Protein AF-A0A8S3J9U7-F1 (afdb_monomer_lite)

pLDDT: mean 73.79, std 13.38, range [33.53, 92.12]

Organism: NCBI:txid392030

Secondary structure (DSSP, 8-state):
--EEEEEES-HHHHHHHHHH------SEEEEEE----HHHHHHHHHHHHHHHT-SEEEEES-B-S-GGGS-----TT--EEEEESBBTTHHHHHHHH-TT--EEEEET-B----HH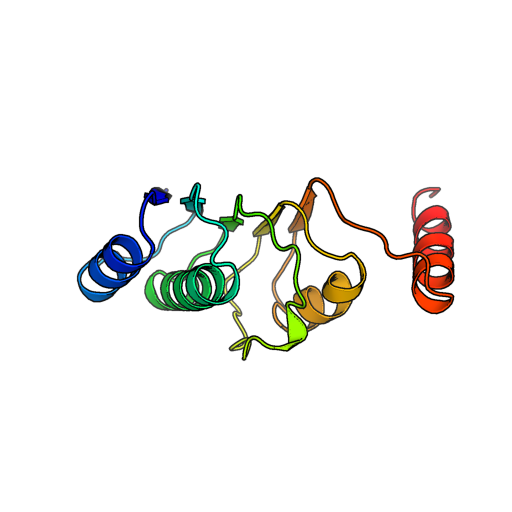HHHHHHHHTTTT--

Structure (mmCIF, N/CA/C/O backbone):
data_AF-A0A8S3J9U7-F1
#
_entry.id   AF-A0A8S3J9U7-F1
#
loop_
_atom_site.group_PDB
_atom_site.id
_atom_site.type_symbol
_atom_site.label_atom_id
_atom_site.label_alt_id
_atom_site.label_comp_id
_atom_site.label_asym_id
_atom_site.label_entity_id
_atom_site.label_seq_id
_atom_site.pdbx_PDB_ins_code
_atom_site.Cartn_x
_atom_site.Cartn_y
_atom_site.Cartn_z
_atom_site.occupancy
_atom_site.B_iso_or_equiv
_atom_site.auth_seq_id
_atom_site.auth_comp_id
_atom_site.auth_asym_id
_atom_site.auth_atom_id
_atom_site.pdbx_PDB_model_num
ATOM 1 N N . MET A 1 1 ? -11.618 -10.207 11.234 1.00 71.31 1 MET A N 1
ATOM 2 C CA . MET A 1 1 ? -10.745 -9.116 10.741 1.00 71.31 1 MET A CA 1
ATOM 3 C C . MET A 1 1 ? -11.483 -8.392 9.631 1.00 71.31 1 MET A C 1
ATOM 5 O O . MET A 1 1 ? -11.974 -9.073 8.743 1.00 71.31 1 MET A O 1
ATOM 9 N N . ALA A 1 2 ? -11.602 -7.063 9.693 1.00 87.12 2 ALA A N 1
ATOM 10 C CA . ALA A 1 2 ? -12.269 -6.294 8.64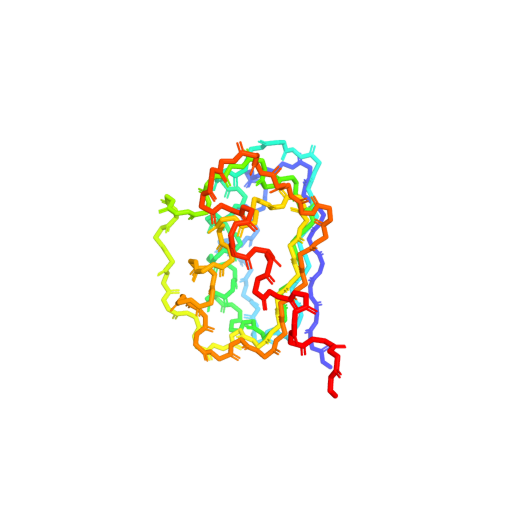4 1.00 87.12 2 ALA A CA 1
ATOM 11 C C . ALA A 1 2 ? -11.326 -6.089 7.449 1.00 87.12 2 ALA A C 1
ATOM 13 O O . ALA A 1 2 ? -10.168 -5.696 7.625 1.00 87.12 2 ALA A O 1
ATOM 14 N N . SER A 1 3 ? -11.818 -6.378 6.248 1.00 90.69 3 SER A N 1
ATOM 15 C CA . SER A 1 3 ? -11.084 -6.226 4.994 1.00 90.69 3 SER A CA 1
ATOM 16 C C . SER A 1 3 ? -11.978 -5.594 3.943 1.00 90.69 3 SER A C 1
ATOM 18 O O . SER A 1 3 ? -13.136 -5.990 3.815 1.00 90.69 3 SER A O 1
ATOM 20 N N . LEU A 1 4 ? -11.424 -4.676 3.160 1.00 88.62 4 LEU A N 1
ATOM 21 C CA . LEU A 1 4 ? -12.123 -4.022 2.063 1.00 88.62 4 LEU A CA 1
ATOM 22 C C . LEU A 1 4 ? -11.316 -4.182 0.780 1.00 88.62 4 LEU A C 1
ATOM 24 O O . LEU A 1 4 ? -10.117 -3.916 0.759 1.00 88.62 4 LEU A O 1
ATOM 28 N N . THR A 1 5 ? -11.976 -4.629 -0.284 1.00 88.94 5 THR A N 1
ATOM 29 C CA . THR A 1 5 ? -11.401 -4.665 -1.631 1.00 88.94 5 THR A CA 1
ATOM 30 C C . THR A 1 5 ? -12.184 -3.712 -2.511 1.00 88.94 5 THR A C 1
ATOM 32 O O . THR A 1 5 ? -13.398 -3.850 -2.642 1.00 88.94 5 THR A O 1
ATOM 35 N N . LEU A 1 6 ? -11.483 -2.752 -3.099 1.00 84.69 6 LEU A N 1
ATOM 36 C CA . LEU A 1 6 ? -12.031 -1.754 -4.001 1.00 84.69 6 LEU A CA 1
ATOM 37 C C . LEU A 1 6 ? -11.529 -2.068 -5.405 1.00 84.69 6 LEU A C 1
ATOM 39 O O . LEU A 1 6 ? -10.327 -2.028 -5.653 1.00 84.69 6 LEU A O 1
ATOM 43 N N . ASN A 1 7 ? -12.456 -2.406 -6.298 1.00 84.25 7 ASN A N 1
ATOM 44 C CA . ASN A 1 7 ? -12.190 -2.581 -7.722 1.00 84.25 7 ASN A CA 1
ATOM 45 C C . ASN A 1 7 ? -12.716 -1.334 -8.432 1.00 84.25 7 ASN A C 1
ATOM 47 O O . ASN A 1 7 ? -13.926 -1.141 -8.521 1.00 84.25 7 ASN A O 1
ATOM 51 N N . CYS A 1 8 ? -11.816 -0.463 -8.868 1.00 73.62 8 CYS A N 1
ATOM 52 C CA . CYS A 1 8 ? -12.156 0.880 -9.307 1.00 73.62 8 CYS A CA 1
ATOM 53 C C . CYS A 1 8 ? -11.885 1.009 -10.801 1.00 73.62 8 CYS A C 1
ATOM 55 O O . CYS A 1 8 ? -10.753 1.170 -11.239 1.00 73.62 8 CYS A O 1
ATOM 57 N N . SER A 1 9 ? -12.942 0.985 -11.596 1.00 73.75 9 SER A N 1
ATOM 58 C CA . SER A 1 9 ? -12.870 1.341 -13.013 1.00 73.75 9 SER A CA 1
ATOM 59 C C . SER A 1 9 ? -12.789 2.858 -13.232 1.00 73.75 9 SER A C 1
ATOM 61 O O . SER A 1 9 ? -12.420 3.296 -14.316 1.00 73.75 9 SER A O 1
ATOM 63 N N . ASP A 1 10 ? -13.123 3.663 -12.214 1.00 73.06 10 ASP A N 1
ATOM 64 C CA . ASP A 1 10 ? -13.127 5.129 -12.252 1.00 73.06 10 ASP A CA 1
ATOM 65 C C . ASP A 1 10 ? -12.671 5.720 -10.902 1.00 73.06 10 ASP A C 1
ATOM 67 O O . ASP A 1 10 ? -13.189 5.376 -9.834 1.00 73.06 10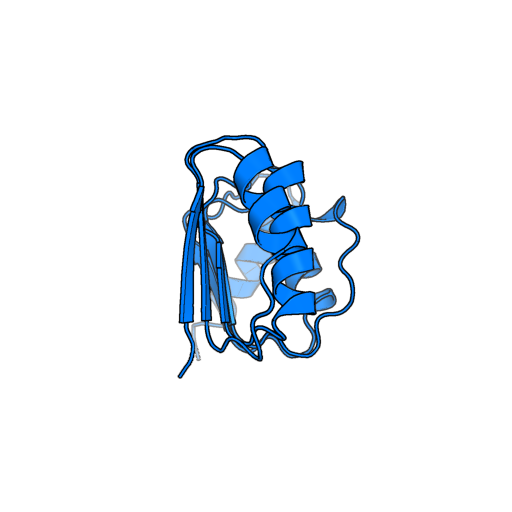 ASP A O 1
ATOM 71 N N . HIS A 1 11 ? -11.710 6.643 -10.958 1.00 71.94 11 HIS A N 1
ATOM 72 C CA . HIS A 1 11 ? -11.158 7.353 -9.805 1.00 71.94 11 HIS A CA 1
ATOM 73 C C . HIS A 1 11 ? -12.188 8.262 -9.116 1.00 71.94 11 HIS A C 1
ATOM 75 O O . HIS A 1 11 ? -12.151 8.409 -7.894 1.00 71.94 11 HIS A O 1
ATOM 81 N N . THR A 1 12 ? -13.139 8.825 -9.866 1.00 76.44 12 THR A N 1
ATOM 82 C CA . THR A 1 12 ? -14.177 9.717 -9.323 1.00 76.44 12 THR A CA 1
ATOM 83 C C . THR A 1 12 ? -15.109 8.963 -8.380 1.00 76.44 12 THR A C 1
ATOM 85 O O . THR A 1 12 ? -15.459 9.448 -7.302 1.00 76.44 12 THR A O 1
ATOM 88 N N . GLN A 1 13 ? -15.474 7.734 -8.753 1.00 76.50 13 GLN A N 1
ATOM 89 C CA . GLN A 1 13 ? -16.322 6.869 -7.935 1.00 76.50 13 GLN A CA 1
ATOM 90 C C . GLN A 1 13 ? -15.604 6.414 -6.666 1.00 76.50 13 GLN A C 1
ATOM 92 O O . GLN A 1 13 ? -16.209 6.390 -5.596 1.00 76.50 13 GLN A O 1
ATOM 97 N N . LEU A 1 14 ? -14.308 6.107 -6.768 1.00 76.62 14 LEU A N 1
ATOM 98 C CA . LEU A 1 14 ? -13.490 5.747 -5.614 1.00 76.62 14 LEU A CA 1
ATOM 99 C C . LEU A 1 14 ? -13.376 6.914 -4.624 1.00 76.62 14 LEU A C 1
ATOM 101 O O . LEU A 1 14 ? -13.569 6.723 -3.424 1.00 76.62 14 LEU A O 1
ATOM 105 N N . GLU A 1 15 ? -13.104 8.126 -5.108 1.00 77.38 15 GLU A N 1
ATOM 106 C CA . GLU A 1 15 ? -13.042 9.306 -4.245 1.00 77.38 15 GLU A CA 1
ATOM 107 C C . GLU A 1 15 ? -14.396 9.576 -3.576 1.00 77.38 15 GLU A C 1
ATOM 109 O O . GLU A 1 15 ? -14.457 9.855 -2.377 1.00 77.38 15 GLU A O 1
ATOM 114 N N . HIS A 1 16 ? -15.490 9.453 -4.333 1.00 79.62 16 HIS A N 1
ATOM 115 C CA . HIS A 1 16 ? -16.836 9.608 -3.798 1.00 79.62 16 HIS A CA 1
ATOM 116 C C . HIS A 1 16 ? -17.144 8.552 -2.732 1.00 79.62 16 HIS A C 1
ATOM 118 O O . HIS A 1 16 ? -17.642 8.895 -1.662 1.00 79.62 16 HIS A O 1
ATOM 124 N N . PHE A 1 17 ? -16.812 7.285 -2.981 1.00 82.56 17 PHE A N 1
ATOM 125 C CA . PHE A 1 17 ? -16.975 6.207 -2.009 1.00 82.56 17 PHE A CA 1
ATOM 126 C C . PHE A 1 17 ? -16.206 6.508 -0.720 1.00 82.56 17 PHE A C 1
ATOM 128 O O . PHE A 1 17 ? -16.783 6.477 0.363 1.00 82.56 17 PHE A O 1
ATOM 135 N N . LEU A 1 18 ? -14.932 6.886 -0.826 1.00 78.44 18 LEU A N 1
ATOM 136 C CA . LEU A 1 18 ? -14.094 7.170 0.339 1.00 78.44 18 LEU A CA 1
ATOM 137 C C . LEU A 1 18 ? -14.560 8.397 1.126 1.00 78.44 18 LEU A C 1
ATOM 139 O O . LEU A 1 18 ? -14.435 8.413 2.346 1.00 78.44 18 LEU A O 1
ATOM 143 N N . LYS A 1 19 ? -15.151 9.399 0.465 1.00 79.69 19 LYS A N 1
ATOM 144 C CA . LYS A 1 19 ? -15.753 10.557 1.145 1.00 79.69 19 LYS A CA 1
ATOM 145 C C . LYS A 1 19 ? -16.964 10.199 2.008 1.00 79.69 19 LYS A C 1
ATOM 147 O O . LYS A 1 19 ? -17.193 10.889 2.993 1.00 79.69 19 LYS A O 1
ATOM 152 N N . HIS A 1 20 ? -17.726 9.171 1.639 1.00 80.44 20 HIS A N 1
ATOM 153 C CA . HIS A 1 20 ? -19.016 8.866 2.270 1.00 80.44 20 HIS A CA 1
ATOM 154 C C . HIS A 1 20 ? -19.012 7.587 3.103 1.00 80.44 20 HIS A C 1
ATOM 156 O O . HIS A 1 20 ? -19.929 7.368 3.889 1.00 80.44 20 HIS A O 1
ATOM 162 N N . VAL A 1 21 ? -18.017 6.719 2.927 1.00 81.50 21 VAL A N 1
ATOM 163 C CA . VAL A 1 21 ? -17.956 5.476 3.683 1.00 81.50 21 VAL A CA 1
ATOM 164 C C . VAL A 1 21 ? -17.461 5.745 5.104 1.00 81.50 21 VAL A C 1
ATOM 166 O O . VAL A 1 21 ? -16.309 6.108 5.355 1.00 81.50 21 VAL A O 1
ATOM 169 N N . GLU A 1 22 ? -18.347 5.518 6.061 1.00 75.62 22 GLU A N 1
ATOM 170 C CA . GLU A 1 22 ? -17.992 5.433 7.469 1.00 75.62 22 GLU A CA 1
ATOM 171 C C . GLU A 1 22 ? -17.641 3.979 7.773 1.00 75.62 22 GLU A C 1
ATOM 173 O O . GLU A 1 22 ? -18.498 3.137 8.036 1.00 75.62 22 GLU A O 1
ATOM 178 N N . CYS A 1 23 ? -16.355 3.659 7.669 1.00 72.50 23 CYS A N 1
ATOM 179 C CA . CYS A 1 23 ? -15.836 2.377 8.120 1.00 72.50 23 CYS A CA 1
ATOM 180 C C . CYS A 1 23 ? -14.943 2.602 9.339 1.00 72.50 23 CYS A C 1
ATOM 182 O O . CYS A 1 23 ? -14.213 3.591 9.408 1.00 72.50 23 CYS A O 1
ATOM 184 N N . GLY A 1 24 ? -15.011 1.677 10.299 1.00 78.38 24 GLY A N 1
ATOM 185 C CA . GLY A 1 24 ? -14.076 1.628 11.418 1.00 78.38 24 GLY A CA 1
ATOM 186 C C . GLY A 1 24 ? -12.669 1.218 10.969 1.00 78.38 24 GLY A C 1
ATOM 187 O O . GLY A 1 24 ? -12.272 1.388 9.816 1.00 78.38 24 GLY A O 1
ATOM 188 N N . SER A 1 25 ? -11.893 0.639 11.883 1.00 85.38 25 SER A N 1
ATOM 189 C CA . SER A 1 25 ? -10.541 0.190 11.559 1.00 85.38 25 SER A CA 1
ATOM 190 C C . SER A 1 25 ? -10.543 -0.988 10.576 1.00 85.38 25 SER A C 1
ATOM 192 O O . SER A 1 25 ? -11.142 -2.038 10.825 1.00 85.38 25 SER A O 1
ATOM 194 N N . LEU A 1 26 ? -9.825 -0.836 9.463 1.00 87.38 26 LEU A N 1
ATOM 195 C CA . LEU A 1 26 ? -9.587 -1.910 8.504 1.00 87.38 26 LEU A CA 1
ATOM 196 C C . LEU A 1 26 ? -8.239 -2.570 8.776 1.00 87.38 26 LEU A C 1
ATOM 198 O O . LEU A 1 26 ? -7.206 -1.916 8.898 1.00 87.38 26 LEU A O 1
ATOM 202 N N . ASN A 1 27 ? -8.228 -3.901 8.816 1.00 89.94 27 ASN A N 1
ATOM 203 C CA . ASN A 1 27 ? -6.967 -4.631 8.863 1.00 89.94 27 ASN A CA 1
ATOM 204 C C . ASN A 1 27 ? -6.300 -4.646 7.486 1.00 89.94 27 ASN A C 1
ATOM 206 O O . ASN A 1 27 ? -5.088 -4.483 7.392 1.00 89.94 27 ASN A O 1
ATOM 210 N N . LEU A 1 28 ? -7.100 -4.830 6.433 1.00 90.50 28 LEU A N 1
ATOM 211 C CA . LEU A 1 28 ? -6.645 -4.925 5.051 1.00 90.50 28 LEU A CA 1
ATOM 212 C C . LEU A 1 28 ? -7.467 -4.004 4.149 1.00 90.50 28 LEU A C 1
ATOM 214 O O . LEU A 1 28 ? -8.696 -4.090 4.131 1.00 90.50 28 LEU A O 1
ATOM 218 N N . LEU A 1 29 ? -6.774 -3.197 3.355 1.00 88.69 29 LEU A N 1
ATOM 219 C CA . LEU A 1 29 ? -7.333 -2.477 2.223 1.00 88.69 29 LEU A CA 1
ATOM 220 C C . LEU A 1 29 ? -6.633 -2.948 0.947 1.00 88.69 29 LEU A C 1
ATOM 222 O O . LEU A 1 29 ? -5.409 -2.886 0.850 1.00 88.69 29 LEU A O 1
ATOM 226 N N . VAL A 1 30 ? -7.414 -3.416 -0.020 1.00 88.69 30 VAL A N 1
ATOM 227 C CA . VAL A 1 30 ? -6.936 -3.766 -1.359 1.00 88.69 30 VAL A CA 1
ATOM 228 C C . VAL A 1 30 ? -7.540 -2.780 -2.344 1.00 88.69 30 VAL A C 1
ATOM 230 O O . VAL A 1 30 ? -8.761 -2.654 -2.406 1.00 88.69 30 VAL A O 1
ATOM 233 N N . ILE A 1 31 ? -6.702 -2.100 -3.119 1.00 83.06 31 ILE A N 1
ATOM 234 C CA . ILE A 1 31 ? -7.142 -1.218 -4.201 1.00 83.06 31 ILE A CA 1
ATOM 235 C C . ILE A 1 31 ? -6.650 -1.816 -5.516 1.00 83.06 31 ILE A C 1
ATOM 237 O O . ILE A 1 31 ? -5.452 -2.041 -5.712 1.00 83.06 31 ILE A O 1
ATOM 241 N N . LYS A 1 32 ? -7.614 -2.106 -6.387 1.00 83.56 32 LYS A N 1
ATOM 242 C CA . LYS A 1 32 ? -7.440 -2.510 -7.778 1.00 83.56 32 LYS A CA 1
ATOM 243 C C . LYS A 1 32 ? -8.152 -1.475 -8.640 1.00 83.56 32 LYS A C 1
ATOM 245 O O . LYS A 1 32 ? -9.186 -0.942 -8.255 1.00 83.56 32 LYS A O 1
ATOM 250 N N . SER A 1 33 ? -7.606 -1.185 -9.797 1.00 72.94 33 SER A N 1
ATOM 251 C CA . SER A 1 33 ? -8.027 -0.135 -10.718 1.00 72.94 33 SER A CA 1
ATOM 252 C C . SER A 1 33 ? -7.337 -0.342 -12.053 1.00 72.94 33 SER A C 1
ATOM 254 O O . SER A 1 33 ? -6.132 -0.571 -12.152 1.00 72.94 33 SER A O 1
ATOM 256 N N . ASP A 1 34 ? -8.134 -0.240 -13.097 1.00 70.19 34 ASP A N 1
ATOM 257 C CA . ASP A 1 34 ? -7.675 -0.496 -14.455 1.00 70.19 34 ASP A CA 1
ATOM 258 C C . ASP A 1 34 ? -7.254 0.807 -15.151 1.00 70.19 34 ASP A C 1
ATOM 260 O O . ASP A 1 34 ? -6.946 0.819 -16.341 1.00 70.19 34 ASP A O 1
ATOM 264 N N . THR A 1 35 ? -7.239 1.929 -14.415 1.00 62.62 35 THR A N 1
ATOM 265 C CA . THR A 1 35 ? -6.981 3.257 -14.980 1.00 62.62 35 THR A CA 1
ATOM 266 C C . THR A 1 35 ? -5.572 3.767 -14.657 1.00 62.62 35 THR A C 1
ATOM 268 O O . THR A 1 35 ? -5.170 3.787 -13.489 1.00 62.62 35 THR A O 1
ATOM 271 N N . PRO A 1 36 ? -4.826 4.271 -15.659 1.00 57.31 36 PRO A N 1
ATOM 272 C CA . PRO A 1 36 ? -3.445 4.725 -15.500 1.00 57.31 36 PRO A CA 1
ATOM 273 C C . PRO A 1 36 ? -3.320 6.117 -14.851 1.00 57.31 36 PRO A C 1
ATOM 275 O O . PRO A 1 36 ? -2.284 6.761 -14.980 1.00 57.31 36 PRO A O 1
ATOM 278 N N . ASN A 1 37 ? -4.345 6.638 -14.159 1.00 63.53 37 ASN A N 1
ATOM 279 C CA . ASN A 1 37 ? -4.223 7.936 -13.481 1.00 63.53 37 ASN A CA 1
ATOM 280 C C . ASN A 1 37 ? -3.575 7.786 -12.091 1.00 63.53 37 ASN A C 1
ATOM 282 O O . ASN A 1 37 ? -4.221 7.850 -11.043 1.00 63.53 37 ASN A O 1
ATOM 286 N N . ILE A 1 38 ? -2.262 7.560 -12.122 1.00 60.53 38 ILE A N 1
ATOM 287 C CA . ILE A 1 38 ? -1.398 7.171 -10.999 1.00 60.53 38 ILE A CA 1
ATOM 288 C C . ILE A 1 38 ? -1.449 8.172 -9.835 1.00 60.53 38 ILE A C 1
ATOM 290 O O . ILE A 1 38 ? -1.601 7.770 -8.679 1.00 60.53 38 ILE A O 1
ATOM 294 N N . LYS A 1 39 ? -1.366 9.480 -10.125 1.00 62.47 39 LYS A N 1
ATOM 295 C CA . LYS A 1 39 ? -1.343 10.534 -9.091 1.00 62.47 39 LYS A CA 1
ATOM 296 C C . LYS A 1 39 ? -2.624 10.541 -8.264 1.00 62.47 39 LYS A C 1
ATOM 298 O O . LYS A 1 39 ? -2.565 10.527 -7.037 1.00 62.47 39 LYS A O 1
ATOM 303 N N . THR A 1 40 ? -3.772 10.524 -8.935 1.00 63.50 40 THR A N 1
ATOM 304 C CA . THR A 1 40 ? -5.076 10.581 -8.272 1.00 63.50 40 THR A CA 1
ATOM 305 C C . THR A 1 40 ? -5.325 9.319 -7.448 1.00 63.50 40 THR A C 1
ATOM 307 O O . THR A 1 40 ? -5.737 9.413 -6.294 1.00 63.50 40 THR A O 1
ATOM 310 N N . ASN A 1 41 ? -4.977 8.142 -7.978 1.00 65.56 41 ASN A N 1
ATOM 311 C CA . ASN A 1 41 ? -5.180 6.870 -7.282 1.00 65.56 41 ASN A CA 1
ATOM 312 C C . ASN A 1 41 ? -4.348 6.767 -5.990 1.00 65.56 41 ASN A C 1
ATOM 314 O O . ASN A 1 41 ? -4.847 6.266 -4.980 1.00 65.56 41 ASN A O 1
ATOM 318 N N . TRP A 1 42 ? -3.113 7.285 -5.980 1.00 68.38 42 TRP A N 1
ATOM 319 C CA . TRP A 1 42 ? -2.261 7.239 -4.787 1.00 68.38 42 TRP A CA 1
ATOM 320 C C . TRP A 1 42 ? -2.707 8.215 -3.690 1.00 68.38 42 TRP A C 1
ATOM 322 O O . TRP A 1 42 ? -2.781 7.841 -2.519 1.00 68.38 42 TRP A O 1
ATOM 332 N N . THR A 1 43 ? -3.079 9.450 -4.045 1.00 70.38 43 THR A N 1
ATOM 333 C CA . THR A 1 43 ? -3.638 10.415 -3.077 1.00 70.38 43 THR A CA 1
ATOM 334 C C . THR A 1 43 ? -4.897 9.867 -2.412 1.00 70.38 43 THR A C 1
ATOM 336 O O . THR A 1 43 ? -5.087 9.984 -1.199 1.00 70.38 43 THR A O 1
ATOM 339 N N . ILE A 1 44 ? -5.743 9.221 -3.208 1.00 70.38 44 ILE A N 1
ATOM 340 C CA . ILE A 1 44 ? -6.959 8.583 -2.735 1.00 70.38 44 ILE A CA 1
ATOM 341 C C . ILE A 1 44 ? -6.640 7.411 -1.786 1.00 70.38 44 ILE A C 1
ATOM 343 O O . ILE A 1 44 ? -7.244 7.306 -0.716 1.00 70.38 44 ILE A O 1
ATOM 347 N N . ALA A 1 45 ? -5.649 6.576 -2.119 1.00 71.12 45 ALA A N 1
ATOM 348 C CA . ALA A 1 45 ? -5.196 5.487 -1.255 1.00 71.12 45 ALA A CA 1
ATOM 349 C C . ALA A 1 45 ? -4.662 5.993 0.095 1.00 71.12 45 ALA A C 1
ATOM 351 O O . ALA A 1 45 ? -5.041 5.464 1.138 1.00 71.12 45 ALA A O 1
ATOM 352 N N . LEU A 1 46 ? -3.847 7.053 0.108 1.00 73.06 46 LEU A N 1
ATOM 353 C CA . LEU A 1 46 ? -3.329 7.655 1.344 1.00 73.06 46 LEU A CA 1
ATOM 354 C C . LEU A 1 46 ? -4.450 8.178 2.253 1.00 73.06 46 LEU A C 1
ATOM 356 O O . LEU A 1 46 ? -4.413 7.996 3.477 1.00 73.06 46 LEU A O 1
ATOM 360 N N . ARG A 1 47 ? -5.481 8.788 1.659 1.00 75.62 47 ARG A N 1
ATOM 361 C CA . ARG A 1 47 ? -6.665 9.236 2.398 1.00 75.62 47 ARG A CA 1
ATOM 362 C C . ARG A 1 47 ? -7.400 8.052 3.026 1.00 75.62 47 ARG A C 1
ATOM 364 O O . ARG A 1 47 ? -7.730 8.109 4.208 1.00 75.62 47 ARG A O 1
ATOM 371 N N . ALA A 1 48 ? -7.572 6.967 2.272 1.00 76.25 48 ALA A N 1
ATOM 372 C CA . ALA A 1 48 ? -8.193 5.738 2.755 1.00 76.25 48 ALA A CA 1
ATOM 373 C C . ALA A 1 48 ? -7.396 5.083 3.900 1.00 76.25 48 ALA A C 1
ATOM 375 O O . ALA A 1 48 ? -7.985 4.677 4.900 1.00 76.25 48 ALA A O 1
ATOM 376 N N . ILE A 1 49 ? -6.060 5.033 3.804 1.00 75.94 49 ILE A N 1
ATOM 377 C CA . ILE A 1 49 ? -5.193 4.518 4.881 1.00 75.94 49 ILE A CA 1
ATOM 378 C C . ILE A 1 49 ? -5.436 5.285 6.180 1.00 75.94 49 ILE A C 1
ATOM 380 O O . ILE A 1 49 ? -5.629 4.673 7.232 1.00 75.94 49 ILE A O 1
ATOM 384 N N . THR A 1 50 ? -5.445 6.617 6.088 1.00 76.88 50 THR A N 1
ATOM 385 C CA . THR A 1 50 ? -5.611 7.501 7.246 1.00 76.88 50 THR A CA 1
ATOM 386 C C . THR A 1 50 ? -6.999 7.338 7.861 1.00 76.88 50 THR A C 1
ATOM 388 O O . THR A 1 50 ? -7.127 7.140 9.069 1.00 76.88 50 THR A O 1
ATOM 391 N N . GLN A 1 51 ? -8.038 7.371 7.023 1.00 80.50 51 GLN A N 1
ATOM 392 C CA . GLN A 1 51 ? -9.436 7.292 7.439 1.00 80.50 51 GLN A CA 1
ATOM 393 C C . GLN A 1 51 ? -9.763 5.956 8.112 1.00 80.50 51 GLN A C 1
ATOM 395 O O . GLN A 1 51 ? -10.384 5.944 9.171 1.00 80.50 51 GLN A O 1
ATOM 400 N N . PHE A 1 52 ? -9.293 4.840 7.551 1.00 84.12 52 PHE A N 1
ATOM 401 C CA . PHE A 1 52 ? -9.597 3.505 8.074 1.00 84.12 52 PHE A CA 1
ATOM 402 C C . PHE A 1 52 ? -8.523 2.937 8.996 1.00 84.12 52 PHE A C 1
ATOM 404 O O . PHE A 1 52 ? -8.621 1.780 9.400 1.00 84.12 52 PHE A O 1
ATOM 411 N N . GLN A 1 53 ? -7.486 3.711 9.330 1.00 85.06 53 GLN A N 1
ATOM 412 C CA . GLN A 1 53 ? -6.397 3.273 10.208 1.00 85.06 53 GLN A CA 1
ATOM 413 C C . GLN A 1 53 ? -5.778 1.934 9.762 1.00 85.06 53 GLN A C 1
ATOM 415 O O . GLN A 1 53 ? -5.587 1.022 10.572 1.00 85.06 53 GLN A O 1
ATOM 420 N N . VAL A 1 54 ? -5.514 1.816 8.459 1.00 88.06 54 VAL A N 1
ATOM 421 C CA . VAL A 1 54 ? -5.165 0.552 7.797 1.00 88.06 54 VAL A CA 1
ATOM 422 C C . VAL A 1 54 ? -3.829 -0.005 8.294 1.00 88.06 54 VAL A C 1
ATOM 424 O O . VAL A 1 54 ? -2.838 0.721 8.355 1.00 88.06 54 VAL A O 1
ATOM 427 N N . ARG A 1 55 ? -3.784 -1.316 8.579 1.00 90.56 55 ARG A N 1
ATOM 428 C CA . ARG A 1 55 ? -2.535 -2.037 8.907 1.00 90.56 55 ARG A CA 1
ATOM 429 C C . ARG A 1 55 ? -1.845 -2.659 7.700 1.00 90.56 55 ARG A C 1
ATOM 431 O O . ARG A 1 55 ? -0.617 -2.668 7.636 1.00 90.56 55 ARG A O 1
ATOM 438 N N . LYS A 1 56 ? -2.621 -3.179 6.748 1.00 92.12 56 LYS A N 1
ATOM 439 C CA . LYS A 1 56 ? -2.127 -3.788 5.514 1.00 92.12 56 LYS A CA 1
ATOM 440 C C . LYS A 1 56 ? -2.756 -3.122 4.295 1.00 92.12 56 LYS A C 1
ATOM 442 O O . LYS A 1 56 ? -3.975 -3.150 4.142 1.00 92.12 56 LYS A O 1
ATOM 447 N N . LEU A 1 57 ? -1.922 -2.570 3.421 1.00 88.00 57 LEU A N 1
ATOM 448 C CA . LEU A 1 57 ? -2.331 -2.027 2.130 1.00 88.00 57 LEU A CA 1
ATOM 449 C C . LEU A 1 57 ? -1.774 -2.900 1.007 1.00 88.00 57 LEU A C 1
ATOM 451 O O . LEU A 1 57 ? -0.575 -3.172 0.959 1.00 88.00 57 LEU A O 1
ATOM 455 N N . GLU A 1 58 ? -2.639 -3.289 0.078 1.00 89.06 58 GLU A N 1
ATOM 456 C CA . GLU A 1 58 ? -2.227 -3.843 -1.206 1.00 89.06 58 GLU A CA 1
ATOM 457 C C . GLU A 1 58 ? -2.722 -2.944 -2.335 1.00 89.06 58 GLU A C 1
ATOM 459 O O . GLU A 1 58 ? -3.924 -2.720 -2.495 1.00 89.06 58 GLU A O 1
ATOM 464 N N . PHE A 1 59 ? -1.780 -2.422 -3.108 1.00 80.25 59 PHE A N 1
ATOM 465 C CA . PHE A 1 59 ? -2.038 -1.495 -4.191 1.00 80.25 59 PHE A CA 1
ATOM 466 C C . PHE A 1 59 ? -1.546 -2.100 -5.502 1.00 80.25 59 PHE A C 1
ATOM 468 O O . PHE A 1 59 ? -0.342 -2.230 -5.733 1.00 80.25 59 PHE A O 1
ATOM 475 N N . TYR A 1 60 ? -2.493 -2.495 -6.351 1.00 76.69 60 TYR A N 1
ATOM 476 C CA . TYR A 1 60 ? -2.226 -3.165 -7.621 1.00 76.69 60 TYR A CA 1
ATOM 477 C C . TYR A 1 60 ? -2.445 -2.202 -8.793 1.00 76.69 60 TYR A C 1
ATOM 479 O O . TYR A 1 60 ? -3.273 -2.456 -9.664 1.00 76.69 60 TYR A O 1
ATOM 487 N N . HIS A 1 61 ? -1.707 -1.089 -8.797 1.00 70.25 61 HIS A N 1
ATOM 488 C CA . HIS A 1 61 ? -1.619 -0.171 -9.937 1.00 70.25 61 HIS A CA 1
ATOM 489 C C . HIS A 1 61 ? -0.218 -0.139 -10.488 1.00 70.25 61 HIS A C 1
ATOM 491 O O . HIS A 1 61 ? 0.735 -0.338 -9.745 1.00 70.25 61 HIS A O 1
ATOM 497 N N . ASP A 1 62 ? -0.125 0.178 -11.774 1.00 64.38 62 ASP A N 1
ATOM 498 C CA . ASP A 1 62 ? 1.126 0.619 -12.358 1.00 64.38 62 ASP A CA 1
ATOM 499 C C . ASP A 1 62 ? 1.557 1.922 -11.669 1.00 64.38 62 ASP A C 1
ATOM 501 O O . ASP A 1 62 ? 0.846 2.922 -11.763 1.00 64.38 62 ASP A O 1
ATOM 505 N N . LEU A 1 63 ? 2.652 1.904 -10.909 1.00 60.66 63 LEU A N 1
ATOM 506 C CA . LEU A 1 63 ? 3.255 3.098 -10.314 1.00 60.66 63 LEU A CA 1
ATOM 507 C C . LEU A 1 63 ? 4.479 3.509 -11.139 1.00 60.66 63 LEU A C 1
ATOM 509 O O . LEU A 1 63 ? 5.549 3.766 -10.588 1.00 60.66 63 LEU A O 1
ATOM 513 N N . ASP A 1 64 ? 4.295 3.616 -12.455 1.00 55.62 64 ASP A N 1
ATOM 514 C CA . ASP A 1 64 ? 5.266 4.089 -13.454 1.00 55.62 64 ASP A CA 1
ATOM 515 C C . ASP A 1 64 ? 5.766 5.546 -13.208 1.00 55.62 64 ASP A C 1
ATOM 517 O O . ASP A 1 64 ? 6.246 6.227 -14.113 1.00 55.62 64 ASP A O 1
ATOM 521 N N . TYR A 1 65 ? 5.645 6.085 -11.983 1.00 55.97 65 TYR A N 1
ATOM 522 C CA . TYR A 1 65 ? 6.049 7.439 -11.617 1.00 55.97 65 TYR A CA 1
ATOM 523 C C . TYR A 1 65 ? 6.556 7.585 -10.170 1.00 55.97 65 TYR A C 1
ATOM 525 O O . TYR A 1 65 ? 6.223 6.814 -9.272 1.00 55.97 65 TYR A O 1
ATOM 533 N N . GLN A 1 66 ? 7.328 8.656 -9.959 1.00 54.69 66 GLN A N 1
ATOM 534 C CA . GLN A 1 66 ? 7.937 9.075 -8.697 1.00 54.69 66 GLN A CA 1
ATOM 535 C C . GLN A 1 66 ? 6.919 9.258 -7.561 1.00 54.69 66 GLN A C 1
ATOM 537 O O . GLN A 1 66 ? 6.147 10.224 -7.518 1.00 54.69 66 GLN A O 1
ATOM 542 N N . ILE A 1 67 ? 6.990 8.350 -6.595 1.00 56.44 67 ILE A N 1
ATOM 543 C CA . ILE A 1 67 ? 6.356 8.413 -5.273 1.00 56.44 67 ILE A CA 1
ATOM 544 C C . ILE A 1 67 ? 6.759 9.695 -4.514 1.00 56.44 67 ILE A C 1
ATOM 546 O O . ILE A 1 67 ? 5.959 10.221 -3.734 1.00 56.44 67 ILE A O 1
ATOM 550 N N . GLY A 1 68 ? 7.944 10.252 -4.787 1.00 50.31 68 GLY A N 1
ATOM 551 C CA . GLY A 1 68 ? 8.481 11.466 -4.160 1.00 50.31 68 GLY A CA 1
ATOM 552 C C . GLY A 1 68 ? 7.656 12.756 -4.307 1.00 50.31 68 GLY A C 1
ATOM 553 O O . GLY A 1 68 ? 7.890 13.703 -3.562 1.00 50.31 68 GLY A O 1
ATOM 554 N N . ALA A 1 69 ? 6.672 12.821 -5.214 1.00 46.53 69 ALA A N 1
ATOM 555 C CA . ALA A 1 69 ? 5.785 13.987 -5.345 1.00 46.53 69 ALA A CA 1
ATOM 556 C C . ALA A 1 69 ? 4.537 13.930 -4.442 1.00 46.53 69 ALA A C 1
ATOM 558 O O . ALA A 1 69 ? 3.826 14.929 -4.309 1.00 46.53 69 ALA A O 1
ATOM 559 N N . ALA A 1 70 ? 4.234 12.775 -3.843 1.00 53.84 70 ALA A N 1
ATOM 560 C CA . ALA A 1 70 ? 3.138 12.667 -2.892 1.00 53.84 70 ALA A CA 1
ATOM 561 C C . ALA A 1 70 ? 3.593 13.219 -1.535 1.00 53.84 70 ALA A C 1
ATOM 563 O O . ALA A 1 70 ? 4.640 12.842 -1.022 1.00 53.84 70 ALA A O 1
ATOM 564 N N . GLN A 1 71 ? 2.810 14.111 -0.928 1.00 54.66 71 GLN A N 1
ATOM 565 C CA . GLN A 1 71 ? 3.007 14.477 0.473 1.00 54.66 71 GLN A CA 1
ATOM 566 C C . GLN A 1 71 ? 2.581 13.288 1.334 1.00 54.66 71 GLN A C 1
ATOM 568 O O . GLN A 1 71 ? 1.408 13.121 1.671 1.00 54.66 71 GLN A O 1
ATOM 573 N N . TRP A 1 72 ? 3.530 12.418 1.643 1.00 59.50 72 TRP A N 1
ATOM 574 C CA . TRP A 1 72 ? 3.309 11.318 2.561 1.00 59.50 72 TRP A CA 1
ATOM 575 C C . TRP A 1 72 ? 3.114 11.893 3.963 1.00 59.50 72 TRP A C 1
ATOM 577 O O . TRP A 1 72 ? 4.050 12.366 4.605 1.00 59.50 72 TRP A O 1
ATOM 587 N N . LEU A 1 73 ? 1.881 11.859 4.458 1.00 56.34 73 LEU A N 1
ATOM 588 C CA . LEU A 1 73 ? 1.646 12.004 5.889 1.00 56.34 73 LEU A CA 1
ATOM 589 C C . LEU A 1 73 ? 2.250 10.775 6.573 1.00 56.34 73 LEU A C 1
ATOM 591 O O . LEU A 1 73 ? 1.984 9.662 6.125 1.00 56.34 73 LEU A O 1
ATOM 595 N N . PHE A 1 74 ? 3.040 10.955 7.634 1.00 59.72 74 PHE A N 1
ATOM 596 C CA . PHE A 1 74 ? 3.598 9.841 8.406 1.00 59.72 74 PHE A CA 1
ATOM 597 C C . PHE A 1 74 ? 2.486 8.870 8.834 1.00 59.72 74 PHE A C 1
ATOM 599 O O . PHE A 1 74 ? 1.651 9.194 9.682 1.00 59.72 74 PHE A O 1
ATOM 606 N N . GLN A 1 75 ? 2.465 7.670 8.249 1.00 68.00 75 GLN A N 1
ATOM 607 C CA . GLN A 1 75 ? 1.458 6.656 8.566 1.00 68.00 75 GLN A CA 1
ATOM 608 C C . GLN A 1 75 ? 2.033 5.649 9.556 1.00 68.00 75 GLN A C 1
ATOM 610 O O . GLN A 1 75 ? 2.588 4.615 9.190 1.00 68.00 75 GLN A O 1
ATOM 615 N N . TYR A 1 76 ? 1.846 5.925 10.842 1.00 70.19 76 TYR A N 1
ATOM 616 C CA . TYR A 1 76 ? 2.347 5.072 11.922 1.00 70.19 76 TYR A CA 1
ATOM 617 C C . TYR A 1 76 ? 1.573 3.755 12.092 1.00 70.19 76 TYR A C 1
ATOM 619 O O . TYR A 1 76 ? 1.946 2.935 12.920 1.00 70.19 76 TYR A O 1
ATOM 627 N N . LYS A 1 77 ? 0.471 3.520 11.378 1.00 82.06 77 LYS A N 1
ATOM 628 C CA . LYS A 1 77 ? -0.311 2.278 11.540 1.00 82.06 77 LYS A CA 1
ATOM 629 C C . LYS A 1 77 ? -0.055 1.238 10.464 1.00 82.06 77 LYS A C 1
ATOM 631 O O . LYS A 1 77 ? -0.408 0.079 10.666 1.00 82.06 77 LYS A O 1
ATOM 636 N N . LEU A 1 78 ? 0.553 1.640 9.351 1.00 87.19 78 LEU A N 1
ATOM 637 C CA . LEU A 1 78 ? 0.797 0.734 8.247 1.00 87.19 78 LEU A CA 1
ATOM 638 C C . LEU A 1 78 ? 1.993 -0.164 8.576 1.00 87.19 78 LEU A C 1
ATOM 640 O O . LEU A 1 78 ? 3.115 0.309 8.729 1.00 87.19 78 LEU A O 1
ATOM 644 N N . GLU A 1 79 ? 1.736 -1.464 8.678 1.00 91.81 79 GLU A N 1
ATOM 645 C CA . GLU A 1 79 ? 2.741 -2.486 8.977 1.00 91.81 79 GLU A CA 1
ATOM 646 C C . GLU A 1 79 ? 3.121 -3.286 7.727 1.00 91.81 79 GLU A C 1
ATOM 648 O O . GLU A 1 79 ? 4.228 -3.814 7.647 1.00 91.81 79 GLU A O 1
ATOM 653 N N . HIS A 1 80 ? 2.212 -3.388 6.755 1.00 92.06 80 HIS A N 1
ATOM 654 C CA . HIS A 1 80 ? 2.411 -4.136 5.516 1.00 92.06 80 HIS A CA 1
ATOM 655 C C . HIS A 1 80 ? 1.987 -3.314 4.298 1.00 92.06 80 HIS A C 1
ATOM 657 O O . HIS A 1 80 ? 0.868 -2.799 4.247 1.00 92.06 80 HIS A O 1
ATOM 663 N N . LEU A 1 81 ? 2.853 -3.269 3.288 1.00 88.12 81 LEU A N 1
ATOM 664 C CA . LEU A 1 81 ? 2.628 -2.550 2.042 1.00 88.12 81 LEU A CA 1
ATOM 665 C C . LEU A 1 81 ? 3.009 -3.432 0.857 1.00 88.12 81 LEU A C 1
ATOM 667 O O . LEU A 1 81 ? 4.140 -3.897 0.757 1.00 88.12 81 LEU A O 1
ATOM 671 N N . THR A 1 82 ? 2.057 -3.673 -0.039 1.00 88.88 82 THR A N 1
ATOM 672 C CA . THR A 1 82 ? 2.307 -4.290 -1.345 1.00 88.88 82 THR A CA 1
ATOM 673 C C . THR A 1 82 ? 2.035 -3.272 -2.434 1.00 88.88 82 THR A C 1
ATOM 675 O O . THR A 1 82 ? 0.966 -2.668 -2.453 1.00 88.88 82 THR A O 1
ATOM 678 N N . ILE A 1 83 ? 2.997 -3.106 -3.332 1.00 84.56 83 ILE A N 1
ATOM 679 C CA . ILE A 1 83 ? 2.947 -2.178 -4.455 1.00 84.56 83 ILE A CA 1
ATOM 680 C C . ILE A 1 83 ? 3.335 -2.936 -5.722 1.00 84.56 83 ILE A C 1
ATOM 682 O O . ILE A 1 83 ? 4.246 -3.764 -5.694 1.00 84.56 83 ILE A O 1
ATOM 686 N N . LEU A 1 84 ? 2.652 -2.650 -6.825 1.00 81.94 84 LEU A N 1
ATOM 687 C CA . LEU A 1 84 ? 2.952 -3.174 -8.153 1.00 81.94 84 LEU A CA 1
ATOM 688 C C . LEU A 1 84 ? 3.676 -2.113 -9.002 1.00 81.94 84 LEU A C 1
ATOM 690 O O . LEU A 1 84 ? 3.396 -0.927 -8.863 1.00 81.94 84 LEU A O 1
ATOM 694 N N . LYS A 1 85 ? 4.619 -2.547 -9.847 1.00 78.38 85 LYS A N 1
ATOM 695 C CA . LYS A 1 85 ? 5.355 -1.737 -10.829 1.00 78.38 85 LYS A CA 1
ATOM 696 C C . LYS A 1 85 ? 5.815 -0.375 -10.306 1.00 78.38 85 LYS A C 1
ATOM 698 O O . LYS A 1 85 ? 5.464 0.669 -10.832 1.00 78.38 85 LYS A O 1
ATOM 703 N N . CYS A 1 86 ? 6.585 -0.396 -9.224 1.00 78.19 86 CYS A N 1
ATOM 704 C CA . CYS A 1 86 ? 7.183 0.800 -8.637 1.00 78.19 86 CYS A CA 1
ATOM 705 C C . CYS A 1 86 ? 8.652 0.914 -9.037 1.00 78.19 86 CYS A C 1
ATOM 707 O O . CYS A 1 86 ? 9.343 -0.101 -9.136 1.00 78.19 86 CYS A O 1
ATOM 709 N N . LEU A 1 87 ? 9.154 2.139 -9.183 1.00 79.56 87 LEU A N 1
ATOM 710 C CA . LEU A 1 87 ? 10.586 2.384 -9.338 1.00 79.56 87 LEU A CA 1
ATOM 711 C C . LEU A 1 87 ? 11.343 1.993 -8.064 1.00 79.56 87 LEU A C 1
ATOM 713 O O . LEU A 1 87 ? 10.959 2.386 -6.960 1.00 79.56 87 LEU A O 1
ATOM 717 N N . PHE A 1 88 ? 12.462 1.278 -8.209 1.00 80.88 88 PHE A N 1
ATOM 718 C CA . PHE A 1 88 ? 13.300 0.885 -7.067 1.00 80.88 88 PHE A CA 1
ATOM 719 C C . PHE A 1 88 ? 13.799 2.093 -6.259 1.00 80.88 88 PHE A C 1
ATOM 721 O O . PHE A 1 88 ? 13.926 2.019 -5.043 1.00 80.88 88 PHE A O 1
ATOM 728 N N . GLN A 1 89 ? 14.038 3.232 -6.913 1.00 77.56 89 GLN A N 1
ATOM 729 C CA . GLN A 1 89 ? 14.518 4.459 -6.263 1.00 77.56 89 GLN A CA 1
ATOM 730 C C . GLN A 1 89 ? 13.566 4.988 -5.183 1.00 77.56 89 GLN A C 1
ATOM 732 O O . GLN A 1 89 ? 14.000 5.619 -4.222 1.00 77.56 89 GLN A O 1
ATOM 737 N N . GLU A 1 90 ? 12.279 4.670 -5.297 1.00 77.00 90 GLU A N 1
ATOM 738 C CA . GLU A 1 90 ? 11.255 5.087 -4.345 1.00 77.00 90 GLU A CA 1
ATOM 739 C C . GLU A 1 90 ? 11.251 4.241 -3.065 1.00 77.00 90 GLU A C 1
ATOM 741 O O . GLU A 1 90 ? 10.627 4.623 -2.078 1.00 77.00 90 GLU A O 1
ATOM 746 N N . TYR A 1 91 ? 11.983 3.122 -3.036 1.00 79.94 91 TYR A N 1
ATOM 747 C CA . TYR A 1 91 ? 12.142 2.271 -1.852 1.00 79.94 91 TYR A CA 1
ATOM 748 C C . TYR A 1 91 ? 12.559 3.073 -0.612 1.00 79.94 91 TYR A C 1
ATOM 750 O O . TYR A 1 91 ? 11.973 2.924 0.462 1.00 79.94 91 TYR A O 1
ATOM 758 N N . VAL A 1 92 ? 13.546 3.962 -0.768 1.00 77.19 92 VAL A N 1
ATOM 759 C CA . VAL A 1 92 ? 14.065 4.781 0.337 1.00 77.19 92 VAL A CA 1
ATOM 760 C C . VAL A 1 92 ? 12.988 5.734 0.845 1.00 77.19 92 VAL A C 1
ATOM 762 O O . VAL A 1 92 ? 12.780 5.838 2.054 1.00 77.19 92 VAL A O 1
ATOM 765 N N . ALA A 1 93 ? 12.262 6.378 -0.071 1.00 77.56 93 ALA A N 1
ATOM 766 C CA . ALA A 1 93 ? 11.169 7.272 0.279 1.00 77.56 93 ALA A CA 1
ATOM 767 C C . ALA A 1 93 ? 10.051 6.518 1.014 1.00 77.56 93 ALA A C 1
ATOM 769 O O . ALA A 1 93 ? 9.571 6.995 2.038 1.00 77.56 93 ALA A O 1
ATOM 770 N N . ILE A 1 94 ? 9.672 5.321 0.558 1.00 79.25 94 ILE A N 1
ATOM 771 C CA . ILE A 1 94 ? 8.658 4.490 1.220 1.00 79.25 94 ILE A CA 1
ATOM 772 C C . ILE A 1 94 ? 9.066 4.212 2.673 1.00 79.25 94 ILE A C 1
ATOM 774 O O . ILE A 1 94 ? 8.301 4.489 3.594 1.00 79.25 94 ILE A O 1
ATOM 778 N N . ILE A 1 95 ? 10.282 3.715 2.907 1.00 79.00 95 ILE A N 1
ATOM 779 C CA . ILE A 1 95 ? 10.726 3.360 4.263 1.00 79.00 95 ILE A CA 1
ATOM 780 C C . ILE A 1 95 ? 10.776 4.578 5.186 1.00 79.00 95 ILE A C 1
ATOM 782 O O . ILE A 1 95 ? 10.375 4.485 6.344 1.00 79.00 95 ILE A O 1
ATOM 786 N N . GLN A 1 96 ? 11.220 5.730 4.681 1.00 79.12 96 GLN A N 1
ATOM 787 C CA . GLN A 1 96 ? 11.283 6.959 5.473 1.00 79.12 96 GLN A CA 1
ATOM 788 C C . GLN A 1 96 ? 9.901 7.447 5.929 1.00 79.12 96 GLN A C 1
ATOM 790 O O . GLN A 1 96 ? 9.769 7.975 7.034 1.00 79.12 96 GLN A O 1
ATOM 795 N N . HIS A 1 97 ? 8.866 7.254 5.111 1.00 77.81 97 HIS A N 1
ATOM 796 C CA . HIS A 1 97 ? 7.517 7.737 5.410 1.00 77.81 97 HIS A CA 1
ATOM 797 C C . HIS A 1 97 ? 6.647 6.737 6.188 1.00 77.81 97 HIS A C 1
ATOM 799 O O . HIS A 1 97 ? 5.626 7.128 6.767 1.00 77.81 97 HIS A O 1
ATOM 805 N N . PHE A 1 98 ? 7.058 5.468 6.256 1.00 81.88 98 PHE A N 1
ATOM 806 C CA . PHE A 1 98 ? 6.368 4.415 7.001 1.00 81.88 98 PHE A CA 1
ATOM 807 C C . PHE A 1 98 ? 7.255 3.805 8.090 1.00 81.88 98 PHE A C 1
ATOM 809 O O . PHE A 1 98 ? 7.721 2.673 7.957 1.00 81.88 98 PHE A O 1
ATOM 816 N N . PRO A 1 99 ? 7.449 4.507 9.218 1.00 81.75 99 PRO A N 1
ATOM 817 C CA . PRO A 1 99 ? 8.371 4.067 10.266 1.00 81.75 99 PRO A CA 1
ATOM 818 C C . PRO A 1 99 ? 7.978 2.738 10.931 1.00 81.75 99 PRO A C 1
ATOM 820 O O . PRO A 1 99 ? 8.830 2.071 11.509 1.00 81.75 99 PRO A O 1
ATOM 823 N N . ASN A 1 100 ? 6.705 2.336 10.845 1.00 88.12 100 ASN A N 1
ATOM 824 C CA . ASN A 1 100 ? 6.209 1.078 11.411 1.00 88.12 100 ASN A CA 1
ATOM 825 C C . ASN A 1 100 ? 6.051 -0.038 10.366 1.00 88.12 100 ASN A C 1
ATOM 827 O O . ASN A 1 100 ? 5.523 -1.106 10.690 1.00 88.12 100 ASN A O 1
ATOM 831 N N . LEU A 1 101 ? 6.520 0.182 9.132 1.00 89.12 101 LEU A N 1
ATOM 832 C CA . LEU A 1 101 ? 6.461 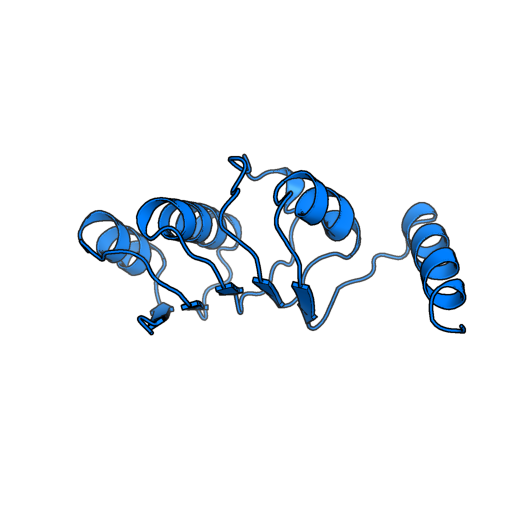-0.816 8.075 1.00 89.12 101 LEU A CA 1
ATOM 833 C C . LEU A 1 101 ? 7.385 -1.988 8.403 1.00 89.12 101 LEU A C 1
ATOM 835 O O . LEU A 1 101 ? 8.600 -1.844 8.492 1.00 89.12 101 LEU A O 1
ATOM 839 N N . ARG A 1 102 ? 6.796 -3.171 8.562 1.00 91.69 102 ARG A N 1
ATOM 840 C CA . ARG A 1 102 ? 7.508 -4.432 8.813 1.00 91.69 102 ARG A CA 1
ATOM 841 C C . ARG A 1 102 ? 7.705 -5.236 7.541 1.00 91.69 102 ARG A C 1
ATOM 843 O O . ARG A 1 102 ? 8.584 -6.088 7.470 1.00 91.69 102 ARG A O 1
ATOM 850 N N . THR A 1 103 ? 6.850 -5.013 6.549 1.00 91.62 103 THR A N 1
ATOM 851 C CA . THR A 1 103 ? 6.874 -5.770 5.303 1.00 91.62 103 THR A CA 1
ATOM 852 C C . THR A 1 103 ? 6.559 -4.858 4.131 1.00 91.62 103 THR A C 1
ATOM 854 O O . THR A 1 103 ? 5.476 -4.278 4.052 1.00 91.62 103 THR A O 1
ATOM 857 N N . LEU A 1 104 ? 7.508 -4.779 3.200 1.00 89.75 104 LEU A N 1
ATOM 858 C CA . LEU A 1 104 ? 7.366 -4.115 1.914 1.00 89.75 104 LEU A CA 1
ATOM 859 C C . LEU A 1 104 ? 7.495 -5.159 0.806 1.00 89.75 104 LEU A C 1
ATOM 861 O O . LEU A 1 104 ? 8.501 -5.857 0.720 1.00 89.75 104 LEU A O 1
ATOM 865 N N . VAL A 1 105 ? 6.481 -5.253 -0.046 1.00 88.75 105 VAL A N 1
ATOM 866 C CA . VAL A 1 105 ? 6.487 -6.101 -1.237 1.00 88.75 105 VAL A CA 1
ATOM 867 C C . VAL A 1 105 ? 6.382 -5.200 -2.459 1.00 88.75 105 VAL A C 1
ATOM 869 O O . VAL A 1 105 ? 5.345 -4.583 -2.685 1.00 88.75 105 VAL A O 1
ATOM 872 N N . MET A 1 106 ? 7.447 -5.139 -3.255 1.00 86.25 106 MET A N 1
ATOM 873 C CA . MET A 1 106 ? 7.474 -4.431 -4.537 1.00 86.25 106 MET A CA 1
ATOM 874 C C . MET A 1 106 ? 7.423 -5.466 -5.663 1.00 86.25 106 MET A C 1
ATOM 876 O O . MET A 1 106 ? 8.408 -6.152 -5.925 1.00 86.25 106 MET A O 1
ATOM 880 N N . ARG A 1 107 ? 6.260 -5.625 -6.296 1.00 84.44 107 ARG A N 1
ATOM 881 C CA . ARG A 1 107 ? 6.059 -6.536 -7.433 1.00 84.44 107 ARG A CA 1
ATOM 882 C C . ARG A 1 107 ? 6.392 -5.818 -8.731 1.00 84.44 107 ARG A C 1
ATOM 884 O O . ARG A 1 107 ? 6.077 -4.641 -8.851 1.00 84.44 107 ARG A O 1
ATOM 891 N N . ASP A 1 108 ? 6.991 -6.523 -9.686 1.00 83.06 108 ASP A N 1
ATOM 892 C CA . ASP A 1 108 ? 7.360 -5.986 -11.005 1.00 83.06 108 ASP A CA 1
ATOM 893 C C . ASP A 1 108 ? 8.148 -4.668 -10.918 1.00 83.06 108 ASP A C 1
ATOM 895 O O . ASP A 1 108 ? 7.916 -3.728 -11.671 1.00 83.06 108 ASP A O 1
ATOM 899 N N . CYS A 1 109 ? 9.056 -4.588 -9.939 1.00 81.56 109 CYS A N 1
ATOM 900 C CA . CYS A 1 109 ? 9.845 -3.397 -9.652 1.00 81.56 109 CYS A CA 1
ATOM 901 C C . CYS A 1 109 ? 10.662 -2.961 -10.877 1.00 81.56 109 CYS A C 1
ATOM 903 O O . CYS A 1 109 ? 11.350 -3.773 -11.500 1.00 81.56 109 CYS A O 1
ATOM 905 N N . ILE A 1 110 ? 10.610 -1.669 -11.191 1.00 80.75 110 ILE A N 1
ATOM 906 C CA . ILE A 1 110 ? 11.289 -1.085 -12.343 1.00 80.75 110 ILE A CA 1
ATOM 907 C C . ILE A 1 110 ? 12.628 -0.518 -11.872 1.00 80.75 110 ILE A C 1
ATOM 909 O O . ILE A 1 110 ? 12.704 0.372 -11.020 1.00 80.75 110 ILE A O 1
ATOM 913 N N . VAL A 1 111 ? 13.709 -1.046 -12.437 1.00 79.69 111 VAL A N 1
ATOM 914 C CA . VAL A 1 111 ? 15.076 -0.618 -12.142 1.00 79.69 111 VAL A CA 1
ATOM 915 C C . VAL A 1 111 ? 15.575 0.218 -13.312 1.00 79.69 111 VAL A C 1
ATOM 917 O O . VAL A 1 111 ? 15.802 -0.302 -14.402 1.00 79.69 111 VAL A O 1
ATOM 920 N N . HIS A 1 112 ? 15.751 1.521 -13.096 1.00 72.75 112 HIS A N 1
ATOM 921 C CA . HIS A 1 112 ? 16.431 2.365 -14.075 1.00 72.75 112 HIS A CA 1
ATOM 922 C C . HIS A 1 112 ? 17.940 2.150 -13.960 1.00 72.75 112 HIS A C 1
ATOM 924 O O . HIS A 1 112 ? 18.486 2.087 -12.860 1.00 72.75 112 HIS A O 1
ATOM 930 N N . ASN A 1 113 ? 18.620 2.038 -15.101 1.00 65.94 113 ASN A N 1
ATOM 931 C CA . ASN A 1 113 ? 20.075 1.935 -15.139 1.00 65.94 113 ASN A CA 1
ATOM 932 C C . ASN A 1 113 ? 20.702 3.329 -15.023 1.00 65.94 113 ASN A C 1
ATOM 934 O O . ASN A 1 113 ? 21.167 3.915 -15.996 1.00 65.94 113 ASN A O 1
ATOM 938 N N . ASN A 1 114 ? 20.643 3.889 -13.825 1.00 64.88 114 ASN A N 1
ATOM 939 C CA . ASN A 1 114 ? 21.415 5.053 -13.424 1.00 64.88 114 ASN A CA 1
ATOM 940 C C . ASN A 1 114 ? 22.455 4.611 -12.387 1.00 64.88 114 ASN A C 1
ATOM 942 O O . ASN A 1 114 ? 22.195 3.722 -11.576 1.00 64.88 114 ASN A O 1
ATOM 946 N N . GLU A 1 115 ? 23.650 5.208 -12.433 1.00 59.03 115 GLU A N 1
ATOM 947 C CA . GLU A 1 115 ? 24.839 4.737 -11.697 1.00 59.03 115 GLU A CA 1
ATOM 948 C C . GLU A 1 115 ? 24.580 4.514 -10.192 1.00 59.03 115 GLU A C 1
ATOM 950 O O . GLU A 1 115 ? 25.084 3.554 -9.610 1.00 59.03 115 GLU A O 1
ATOM 955 N N . GLY A 1 116 ? 23.715 5.326 -9.572 1.00 60.41 116 GLY A N 1
ATOM 956 C CA . GLY A 1 116 ? 23.334 5.181 -8.161 1.00 60.41 116 GLY A CA 1
ATOM 957 C C . GLY A 1 116 ? 22.450 3.965 -7.838 1.00 60.41 116 GLY A C 1
ATOM 958 O O . GLY A 1 116 ? 22.510 3.438 -6.729 1.00 60.41 116 GLY A O 1
ATOM 959 N N . THR A 1 117 ? 21.647 3.476 -8.785 1.00 61.16 117 THR A N 1
ATOM 960 C CA . THR A 1 117 ? 20.733 2.346 -8.561 1.00 61.16 117 THR A CA 1
ATOM 961 C C . THR A 1 117 ? 21.450 1.000 -8.649 1.00 61.16 117 THR A C 1
ATOM 963 O O . THR A 1 117 ? 21.187 0.120 -7.830 1.00 61.16 117 THR A O 1
ATOM 966 N N . MET A 1 118 ? 22.424 0.859 -9.552 1.00 61.88 118 MET A N 1
ATOM 967 C CA . MET A 1 118 ? 23.260 -0.34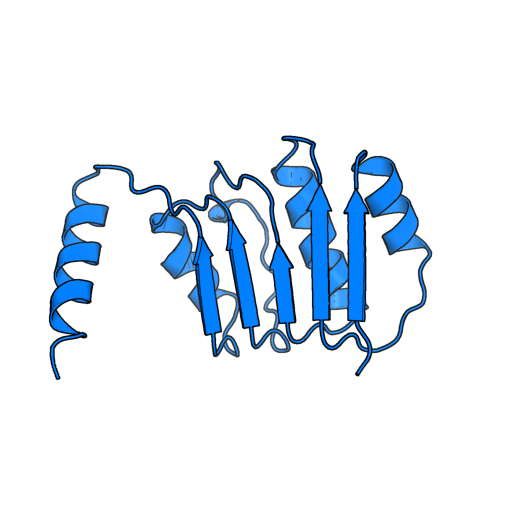7 -9.632 1.00 61.88 118 MET A CA 1
ATOM 968 C C . MET A 1 118 ? 24.153 -0.520 -8.394 1.00 61.88 118 MET A C 1
ATOM 970 O O . MET A 1 118 ? 24.319 -1.640 -7.914 1.00 61.88 118 MET A O 1
ATOM 974 N N . GLY A 1 119 ? 24.664 0.582 -7.830 1.00 60.53 119 GLY A N 1
ATOM 975 C CA . GLY A 1 119 ? 25.395 0.559 -6.559 1.00 60.53 119 GLY A CA 1
ATOM 976 C C . GLY A 1 119 ? 24.520 0.150 -5.368 1.00 60.53 119 GLY A C 1
ATOM 977 O O . GLY A 1 119 ? 24.930 -0.654 -4.541 1.00 60.53 119 GLY A O 1
ATOM 978 N N . ALA A 1 120 ? 23.277 0.631 -5.285 1.00 62.72 120 ALA A N 1
ATOM 979 C CA . ALA A 1 120 ? 22.365 0.230 -4.210 1.00 62.72 120 ALA A CA 1
ATOM 980 C C . ALA A 1 120 ? 21.975 -1.261 -4.286 1.00 62.72 120 ALA A C 1
ATOM 982 O O . ALA A 1 120 ? 21.887 -1.936 -3.260 1.00 62.72 120 ALA A O 1
ATOM 983 N N . LEU A 1 121 ? 21.782 -1.793 -5.498 1.00 64.69 121 LEU A N 1
ATOM 984 C CA . LEU A 1 121 ? 21.475 -3.210 -5.712 1.00 64.69 121 LEU A CA 1
ATOM 985 C C . LEU A 1 121 ? 22.661 -4.124 -5.387 1.00 64.69 121 LEU A C 1
ATOM 987 O O . LEU A 1 121 ? 22.451 -5.203 -4.832 1.00 64.69 121 LEU A O 1
ATOM 991 N N . SER A 1 122 ? 23.895 -3.695 -5.670 1.00 61.34 122 SER A N 1
ATOM 992 C CA . SER A 1 122 ? 25.085 -4.486 -5.340 1.00 61.34 122 SER A CA 1
ATOM 993 C C . SER A 1 122 ? 25.296 -4.637 -3.831 1.00 61.34 122 SER A C 1
ATOM 995 O O . SER A 1 122 ? 25.881 -5.625 -3.411 1.00 61.34 122 SER A O 1
ATOM 997 N N . HIS A 1 123 ? 24.773 -3.733 -2.997 1.00 57.84 123 HIS A N 1
ATOM 998 C CA . HIS A 1 123 ? 24.792 -3.883 -1.537 1.00 57.84 123 HIS A CA 1
ATOM 999 C C . HIS A 1 123 ? 23.705 -4.829 -0.996 1.00 57.84 123 HIS A C 1
ATOM 1001 O O . HIS A 1 123 ? 23.881 -5.411 0.075 1.00 57.84 123 HIS A O 1
ATOM 1007 N N . LEU A 1 124 ? 22.602 -5.023 -1.724 1.00 58.94 124 LEU A N 1
ATOM 1008 C CA . LEU A 1 124 ? 21.511 -5.918 -1.317 1.00 58.94 124 LEU A CA 1
ATOM 1009 C C . LEU A 1 124 ? 21.833 -7.400 -1.558 1.00 58.94 124 LEU A C 1
ATOM 1011 O O . LEU A 1 124 ? 21.400 -8.259 -0.788 1.00 58.94 124 LEU A O 1
ATOM 1015 N N . THR A 1 125 ? 22.635 -7.712 -2.577 1.00 48.94 125 THR A N 1
ATOM 1016 C CA . THR A 1 125 ? 23.076 -9.088 -2.861 1.00 48.94 125 THR A CA 1
ATOM 1017 C C . THR A 1 125 ? 24.042 -9.642 -1.810 1.00 48.94 125 THR A C 1
ATOM 1019 O O . THR A 1 125 ? 24.115 -10.856 -1.648 1.00 48.94 125 THR A O 1
ATOM 1022 N N . TYR A 1 126 ? 24.728 -8.794 -1.036 1.00 42.31 126 TYR A N 1
ATOM 1023 C CA . TYR A 1 126 ? 25.572 -9.249 0.080 1.00 42.31 126 TYR A CA 1
ATOM 1024 C C . TYR A 1 126 ? 24.795 -9.518 1.377 1.00 42.31 126 TYR A C 1
ATOM 1026 O O . TYR A 1 126 ? 25.275 -10.263 2.226 1.00 42.31 126 TYR A O 1
ATOM 1034 N N . ALA A 1 127 ? 23.593 -8.956 1.541 1.00 40.28 127 ALA A N 1
ATOM 1035 C CA . ALA A 1 127 ? 22.793 -9.118 2.760 1.00 40.28 127 ALA A CA 1
ATOM 1036 C C . ALA A 1 127 ? 21.970 -10.422 2.801 1.00 40.28 127 ALA A C 1
ATOM 1038 O O . ALA A 1 127 ? 21.356 -10.724 3.817 1.00 40.28 127 ALA A O 1
ATOM 1039 N N . SER A 1 128 ? 21.946 -11.194 1.710 1.00 35.88 128 SER A N 1
ATOM 1040 C CA . SER A 1 128 ? 21.160 -12.433 1.567 1.00 35.88 128 SER A CA 1
ATOM 1041 C C . SER A 1 128 ? 22.012 -13.715 1.598 1.00 35.88 128 SER A C 1
ATOM 1043 O O . SER A 1 128 ? 21.512 -14.791 1.279 1.00 35.88 128 SER A O 1
ATOM 1045 N N . ALA A 1 129 ? 23.284 -13.612 2.002 1.00 33.81 129 ALA A N 1
ATOM 1046 C CA . ALA A 1 129 ? 24.238 -14.726 2.058 1.00 33.81 129 ALA A CA 1
ATOM 1047 C C . ALA A 1 129 ? 24.669 -15.142 3.485 1.00 33.81 129 ALA 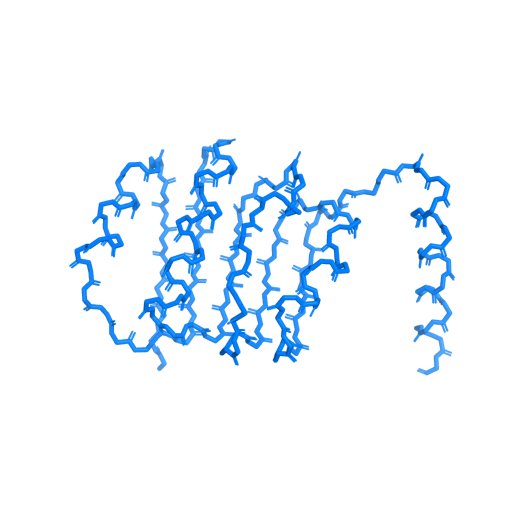A C 1
ATOM 1049 O O . ALA A 1 129 ? 25.682 -15.828 3.627 1.00 33.81 129 ALA A O 1
ATOM 1050 N N . LEU A 1 130 ? 23.928 -14.750 4.530 1.00 33.53 130 LEU A N 1
ATOM 1051 C CA . LEU A 1 130 ? 24.151 -15.181 5.920 1.00 33.53 130 LEU A CA 1
ATOM 1052 C C . LEU A 1 130 ? 22.874 -15.747 6.541 1.00 33.53 130 LEU A C 1
ATOM 1054 O O . LEU A 1 130 ? 21.826 -15.072 6.430 1.00 33.53 130 LEU A O 1
#

Radius of gyration: 15.39 Å; chains: 1; bounding box: 45×30×27 Å

Foldseek 3Di:
DAEDEAADQDLVVLLVCLVPDDDEAHAEYEYHYPDQPQVSVVLSVLSSCVRRVYQEYAYPHQNVDDPVVDPQQQNARHQYYHDENEEPVCVVVVCVSDVNHNYYHYHNYDYDPDPVRVVVVVVVVVVPPD

Sequence (130 aa):
MASLTLNCSDHTQLEHFLKHVECGSLNLLVIKSDTPNIKTNWTIALRAITQFQVRKLEFYHDLDYQIGAAQWLFQYKLEHLTILKCLFQEYVAIIQHFPNLRTLVMRDCIVHNNEGTMGALSHLTYASAL